Protein AF-A0A6L9H883-F1 (afdb_monomer_lite)

Foldseek 3Di:
DLCLLVVVVVCLVVLVVLLVDVVNVVVVLVVLLVVLVVLVVCCVVVVDALVVSVVSLVSSLVSCCVSCVVRVCSNVSNCVSSVPDDVVVSVVRVVVVVVVVVVVVVVVVVLVVVLLVQLLVVVVVVDDLVVSCVVSVHDSVVSVVSNVVD

Sequence (150 aa):
MFLIPFYIFLHEKRLKEYDENQEKLDVLQEEYREIMKRLDTLQREGKISSYTRVTILEMSGKVLEHLAKDYQNVREGVKAVMGGRILEYEAKTILKEGLEKGLEKGLEKGRLEQARETAVALGKMGMNEDMIAQAVNVSVSLIKQWLARV

Radius of gyration: 26.05 Å; chains: 1; bounding box: 50×28×70 Å

Secondary structure (DSSP, 8-state):
-TTHHHHGGGGGGGHHHHHH-HHHHHHHHHHHHHHHHHHHHHHHTTSS-HHHHHHHHHHHHHHHHHHTTT-HHHHHHHHHHHT-S-HHHHHHHHHHHHHHHHHHHHHHHHHHHHHHHHHHHHHHTT--HHHHHHHHTS-HHHHHHHHTT-

Structure (mmCIF, N/CA/C/O backbone):
data_AF-A0A6L9H883-F1
#
_entry.id   AF-A0A6L9H883-F1
#
loop_
_atom_site.group_PDB
_atom_site.id
_atom_site.type_symbol
_atom_site.label_atom_id
_atom_site.label_alt_id
_atom_site.label_comp_id
_atom_site.label_asym_id
_atom_site.label_entity_id
_atom_site.label_seq_id
_atom_site.pdbx_PDB_ins_code
_atom_site.Cartn_x
_atom_site.Cartn_y
_atom_site.Cartn_z
_atom_site.occupancy
_atom_site.B_iso_or_equiv
_atom_site.auth_seq_id
_atom_site.auth_comp_id
_atom_site.auth_asym_id
_atom_site.auth_atom_id
_atom_site.pdbx_PDB_model_num
ATOM 1 N N . MET A 1 1 ? -10.321 5.537 0.491 1.00 52.97 1 MET A N 1
ATOM 2 C CA . MET A 1 1 ? -9.667 4.535 1.369 1.00 52.97 1 MET A CA 1
ATOM 3 C C . MET A 1 1 ? -8.741 5.160 2.414 1.00 52.97 1 MET A C 1
ATOM 5 O O . MET A 1 1 ? -8.688 4.626 3.508 1.00 52.97 1 MET A O 1
ATOM 9 N N . PHE A 1 2 ? -8.094 6.304 2.149 1.00 54.66 2 PHE A N 1
ATOM 10 C CA . PHE A 1 2 ? -7.203 6.992 3.106 1.00 54.66 2 PHE A CA 1
ATOM 11 C C . PHE A 1 2 ? -7.871 7.598 4.355 1.00 54.66 2 PHE A C 1
ATOM 13 O O . PHE A 1 2 ? -7.170 8.090 5.227 1.00 54.66 2 PHE A O 1
ATOM 20 N N . LEU A 1 3 ? -9.203 7.567 4.461 1.00 65.50 3 LEU A N 1
ATOM 21 C CA . LEU A 1 3 ? -9.934 8.202 5.563 1.00 65.50 3 LEU A CA 1
ATOM 22 C C . LEU A 1 3 ? -10.179 7.283 6.764 1.00 65.50 3 LEU A C 1
ATOM 24 O O . LEU A 1 3 ? -10.626 7.777 7.786 1.00 65.50 3 LEU A O 1
ATOM 28 N N . ILE A 1 4 ? -9.887 5.980 6.681 1.00 70.62 4 ILE A N 1
ATOM 29 C CA . ILE A 1 4 ? -10.145 5.043 7.791 1.00 70.62 4 ILE A CA 1
ATOM 30 C C . ILE A 1 4 ? -9.405 5.452 9.078 1.00 70.62 4 ILE A C 1
ATOM 32 O O . ILE A 1 4 ? -10.073 5.557 10.105 1.00 70.62 4 ILE A O 1
ATOM 36 N N . PRO A 1 5 ? -8.100 5.800 9.045 1.00 70.31 5 PRO A N 1
ATOM 37 C CA . PRO A 1 5 ? -7.423 6.313 10.237 1.00 70.31 5 PRO A CA 1
ATOM 38 C C . PRO A 1 5 ? -8.056 7.603 10.774 1.00 70.31 5 PRO A C 1
ATOM 40 O O . PRO A 1 5 ? -8.016 7.861 11.970 1.00 70.31 5 PRO A O 1
ATOM 43 N N . PHE A 1 6 ? -8.670 8.405 9.897 1.00 72.75 6 PHE A N 1
ATOM 44 C CA . PHE A 1 6 ? -9.316 9.664 10.265 1.00 72.75 6 PHE A CA 1
ATOM 45 C C . PHE A 1 6 ? -10.764 9.493 10.743 1.00 72.75 6 PHE A C 1
ATOM 47 O O . PHE A 1 6 ? -11.300 10.370 11.413 1.00 72.75 6 PHE A O 1
ATOM 54 N N . TYR A 1 7 ? -11.403 8.367 10.432 1.00 74.75 7 TYR A N 1
ATOM 55 C CA . TYR A 1 7 ? -12.771 8.076 10.855 1.00 74.75 7 TYR A CA 1
ATOM 56 C C . TYR A 1 7 ? -12.875 8.003 12.385 1.00 74.75 7 TYR A C 1
ATOM 58 O O . TYR A 1 7 ? -13.876 8.400 12.968 1.00 74.75 7 TYR A O 1
ATOM 66 N N . ILE A 1 8 ? -11.781 7.614 13.043 1.00 74.56 8 ILE A N 1
ATOM 67 C CA . ILE A 1 8 ? -11.641 7.552 14.502 1.00 74.56 8 ILE A CA 1
ATOM 68 C C . ILE A 1 8 ? -11.888 8.917 15.163 1.00 74.56 8 ILE A C 1
ATOM 70 O O . ILE A 1 8 ? -12.457 8.974 16.252 1.00 74.56 8 ILE A O 1
ATOM 74 N N . PHE A 1 9 ? -11.558 10.027 14.493 1.00 78.25 9 PHE A N 1
ATOM 75 C CA . PHE A 1 9 ? -11.822 11.371 15.021 1.00 78.25 9 PHE A CA 1
ATOM 76 C C . PHE A 1 9 ? -13.319 11.666 15.188 1.00 78.25 9 PHE A C 1
ATOM 78 O O . PHE A 1 9 ? -13.688 12.469 16.040 1.00 78.25 9 PHE A O 1
ATOM 85 N N . LEU A 1 10 ? -14.210 10.989 14.450 1.00 80.56 10 LEU A N 1
ATOM 86 C CA . LEU A 1 10 ? -15.660 11.131 14.647 1.00 80.56 10 LEU A CA 1
ATOM 87 C C . LEU A 1 10 ? -16.100 10.673 16.045 1.00 80.56 10 LEU A C 1
ATOM 89 O O . LEU A 1 10 ? -17.108 11.146 16.572 1.00 80.56 10 LEU A O 1
ATOM 93 N N . HIS A 1 11 ? -15.327 9.776 16.655 1.00 84.69 11 HIS A N 1
ATOM 94 C CA . HIS A 1 11 ? -15.602 9.199 17.964 1.00 84.69 11 HIS A CA 1
ATOM 95 C C . HIS 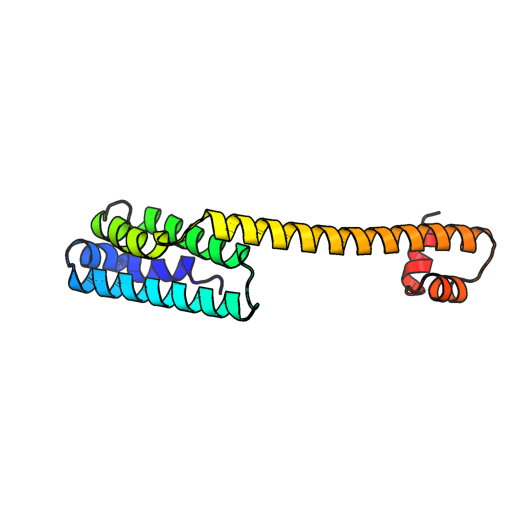A 1 11 ? -14.932 9.973 19.101 1.00 84.69 11 HIS A C 1
ATOM 97 O O . HIS A 1 11 ? -15.281 9.729 20.253 1.00 84.69 11 HIS A O 1
ATOM 103 N N . GLU A 1 12 ? -14.046 10.935 18.806 1.00 85.19 12 GLU A N 1
ATOM 104 C CA . GLU A 1 12 ? -13.235 11.669 19.792 1.00 85.19 12 GLU A CA 1
ATOM 105 C C . GLU A 1 12 ? -14.082 12.257 20.930 1.00 85.19 12 GLU A C 1
ATOM 107 O O . GLU A 1 12 ? -13.799 12.046 22.108 1.00 85.19 12 GLU A O 1
ATOM 112 N N . LYS A 1 13 ? -15.191 12.922 20.589 1.00 88.81 13 LYS A N 1
ATOM 113 C CA . LYS A 1 13 ? -16.089 13.548 21.576 1.00 88.81 13 LYS A CA 1
ATOM 114 C C . LYS A 1 13 ? -16.833 12.544 22.461 1.00 88.81 13 LYS A C 1
ATOM 116 O O . LYS A 1 13 ? -17.336 12.927 23.511 1.00 88.81 13 LYS A O 1
ATOM 121 N N . ARG A 1 14 ? -16.932 11.286 22.027 1.00 90.06 14 ARG A N 1
ATOM 122 C CA . ARG A 1 14 ? -17.688 10.213 22.687 1.00 90.06 14 ARG A CA 1
ATOM 123 C C . ARG A 1 14 ? -16.784 9.197 23.388 1.00 90.06 14 ARG A C 1
ATOM 125 O O . ARG A 1 14 ? -17.307 8.270 23.995 1.00 90.06 14 ARG A O 1
ATOM 132 N N . LEU A 1 15 ? -15.457 9.372 23.354 1.00 90.88 15 LEU A N 1
ATOM 133 C CA . LEU A 1 15 ? -14.498 8.434 23.955 1.00 90.88 15 LEU A CA 1
ATOM 134 C C . LEU A 1 15 ? -14.781 8.164 25.430 1.00 90.88 15 LEU A C 1
ATOM 136 O O . LEU A 1 15 ? -14.789 7.008 25.833 1.00 90.88 15 LEU A O 1
ATOM 140 N N . LYS A 1 16 ? -15.121 9.205 26.197 1.00 93.06 16 LYS A N 1
ATOM 141 C CA . LYS A 1 16 ? -15.520 9.056 27.599 1.00 93.06 16 LYS A CA 1
ATOM 142 C C . LYS A 1 16 ? -16.730 8.134 27.772 1.00 93.06 16 LYS A C 1
ATOM 144 O O . LYS A 1 16 ? -16.735 7.281 28.648 1.00 93.06 16 LYS A O 1
ATOM 149 N N . GLU A 1 17 ? -17.741 8.274 26.914 1.00 94.00 17 GLU A N 1
ATOM 150 C CA . GLU A 1 17 ? -18.938 7.432 26.981 1.00 94.00 17 GLU A CA 1
ATOM 151 C C . GLU A 1 17 ? -18.639 5.970 26.651 1.00 94.00 17 GLU A C 1
ATOM 153 O O . GLU A 1 17 ? -19.271 5.089 27.221 1.00 94.00 17 GLU A O 1
ATOM 158 N N . TYR A 1 18 ? -17.720 5.716 25.716 1.00 92.56 18 TYR A N 1
ATOM 159 C CA . TYR A 1 18 ? -17.274 4.360 25.401 1.00 92.56 18 TYR A CA 1
ATOM 160 C C . TYR A 1 18 ? -16.447 3.770 26.546 1.00 92.56 18 TYR A C 1
ATOM 162 O O . TYR A 1 18 ? -16.576 2.590 26.841 1.00 92.56 18 TYR A O 1
ATOM 170 N N . ASP A 1 19 ? -15.622 4.578 27.211 1.00 93.44 19 ASP A N 1
ATOM 171 C CA . ASP A 1 19 ? -14.758 4.107 28.295 1.00 93.44 19 ASP A CA 1
ATOM 172 C C . ASP A 1 19 ? -15.546 3.711 29.552 1.00 93.44 19 ASP A C 1
ATOM 174 O O . ASP A 1 19 ? -15.190 2.756 30.238 1.00 93.44 19 ASP A O 1
ATOM 178 N N . GLU A 1 20 ? -16.645 4.415 29.830 1.00 94.50 20 GLU A N 1
ATOM 179 C CA . GLU A 1 20 ? -17.482 4.209 31.019 1.00 94.50 20 GLU A CA 1
ATOM 180 C C . GLU A 1 20 ? -18.647 3.222 30.789 1.00 94.50 20 GLU A C 1
ATOM 182 O O . GLU A 1 20 ? -19.301 2.815 31.751 1.00 94.50 20 GLU A O 1
ATOM 187 N N . ASN A 1 21 ? -18.942 2.833 29.540 1.00 95.94 21 ASN A N 1
ATOM 188 C CA . ASN A 1 21 ? -20.092 1.985 29.204 1.00 95.94 21 ASN A CA 1
ATOM 189 C C . ASN A 1 21 ? -19.727 0.865 28.217 1.00 95.94 21 ASN A C 1
ATOM 191 O O . ASN A 1 21 ? -19.481 1.112 27.035 1.00 95.94 21 ASN A O 1
ATOM 195 N N . GLN A 1 22 ? -19.800 -0.380 28.697 1.00 93.31 22 GLN A N 1
ATOM 196 C CA . GLN A 1 22 ? -19.440 -1.568 27.922 1.00 93.31 22 GLN A CA 1
ATOM 197 C C . GLN A 1 22 ? -20.300 -1.765 26.665 1.00 93.31 22 GLN A C 1
ATOM 199 O O . GLN A 1 22 ? -19.754 -2.048 25.607 1.00 93.31 22 GLN A O 1
ATOM 204 N N . GLU A 1 23 ? -21.620 -1.566 26.729 1.00 94.31 23 GLU A N 1
ATOM 205 C CA . GLU A 1 23 ? -22.489 -1.740 25.552 1.00 94.31 23 GLU A CA 1
ATOM 206 C C . GLU A 1 23 ? -22.122 -0.752 24.438 1.00 94.31 23 GLU A C 1
ATOM 208 O O . GLU A 1 23 ? -22.110 -1.094 23.256 1.00 94.31 23 GLU A O 1
ATOM 213 N N . LYS A 1 24 ? -21.777 0.489 24.804 1.00 93.38 24 LYS A N 1
ATOM 214 C CA . LYS A 1 24 ? -21.311 1.485 23.834 1.00 93.38 24 LYS A CA 1
ATOM 215 C C . LYS A 1 24 ? -19.920 1.141 23.298 1.00 93.38 24 LYS A C 1
ATOM 217 O O . LYS A 1 24 ? -19.664 1.375 22.115 1.00 93.38 24 LYS A O 1
ATOM 222 N N . LEU A 1 25 ? -19.031 0.611 24.138 1.00 92.25 25 LEU A N 1
ATOM 223 C CA . LEU A 1 25 ? -17.719 0.125 23.711 1.00 92.25 25 LEU A CA 1
ATOM 224 C C . LEU A 1 25 ? -17.845 -1.019 22.697 1.00 92.25 25 LEU A C 1
ATOM 226 O O . LEU A 1 25 ? -17.132 -1.015 21.695 1.00 92.25 25 LEU A O 1
ATOM 230 N N . ASP A 1 26 ? -18.787 -1.938 22.905 1.00 91.81 26 ASP A N 1
ATOM 231 C CA . ASP A 1 26 ? -19.039 -3.063 22.002 1.00 91.81 26 ASP A CA 1
ATOM 232 C C . ASP A 1 26 ? -19.471 -2.583 20.605 1.00 91.81 26 ASP A C 1
ATOM 234 O O . ASP A 1 26 ? -19.017 -3.123 19.593 1.00 91.81 26 ASP A O 1
ATOM 238 N N . VAL A 1 27 ? -20.283 -1.518 20.529 1.00 90.81 27 VAL A N 1
ATOM 239 C CA . VAL A 1 27 ? -20.656 -0.879 19.252 1.00 90.81 27 VAL A CA 1
ATOM 240 C C . VAL A 1 27 ? -19.420 -0.346 18.530 1.00 90.81 27 VAL A C 1
ATOM 242 O O . VAL A 1 27 ? -19.225 -0.639 17.351 1.00 90.81 27 VAL A O 1
ATOM 245 N N . LEU A 1 28 ? -18.551 0.386 19.238 1.00 88.94 28 LEU A N 1
ATOM 246 C CA . LEU A 1 28 ? -17.298 0.882 18.665 1.00 88.94 28 LEU A CA 1
ATOM 247 C C . LEU A 1 28 ? -16.428 -0.283 18.167 1.00 88.94 28 LEU A C 1
ATOM 249 O O . LEU A 1 28 ? -15.902 -0.242 17.057 1.00 88.94 28 LEU A O 1
ATOM 253 N N . GLN A 1 29 ? -16.295 -1.346 18.960 1.00 89.25 29 GLN A N 1
ATOM 254 C CA . GLN A 1 29 ? -15.539 -2.540 18.589 1.00 89.25 29 GLN A CA 1
ATOM 255 C C . GLN A 1 29 ? -16.091 -3.230 17.334 1.00 89.25 29 GLN A C 1
ATOM 257 O O . GLN A 1 29 ? -15.297 -3.703 16.514 1.00 89.25 29 GLN A O 1
ATOM 262 N N . GLU A 1 30 ? -17.412 -3.289 17.152 1.00 89.81 30 GLU A N 1
ATOM 263 C CA . GLU A 1 30 ? -17.998 -3.880 15.946 1.00 89.81 30 GLU A CA 1
ATOM 264 C C . GLU A 1 30 ? -17.749 -3.021 14.704 1.00 89.81 30 GLU A C 1
ATOM 266 O O . GLU A 1 30 ? -17.385 -3.566 13.662 1.00 89.81 30 GLU A O 1
ATOM 271 N N . GLU A 1 31 ? -17.799 -1.691 14.813 1.00 87.69 31 GLU A N 1
ATOM 272 C CA . GLU A 1 31 ? -17.410 -0.808 13.704 1.00 87.69 31 GLU A CA 1
ATOM 273 C C . GLU A 1 31 ? -15.961 -1.077 13.250 1.00 87.69 31 GLU A C 1
ATOM 275 O O . GLU A 1 31 ? -15.684 -1.214 12.053 1.00 87.69 31 GLU A O 1
ATOM 280 N N . TYR A 1 32 ? -15.022 -1.257 14.190 1.00 86.75 32 TYR A N 1
ATOM 281 C CA . TYR A 1 32 ? -13.648 -1.654 13.851 1.00 86.75 32 TYR A CA 1
ATOM 282 C C . TYR A 1 32 ? -13.571 -3.047 13.210 1.00 86.75 32 TYR A C 1
ATOM 284 O O . TYR A 1 32 ? -12.766 -3.255 12.291 1.00 86.75 32 TYR A O 1
ATOM 292 N N . ARG A 1 33 ? -14.406 -4.007 13.636 1.00 88.00 33 ARG A N 1
ATOM 293 C CA . ARG A 1 33 ? -14.499 -5.321 12.975 1.00 88.00 33 ARG A CA 1
ATOM 294 C C . 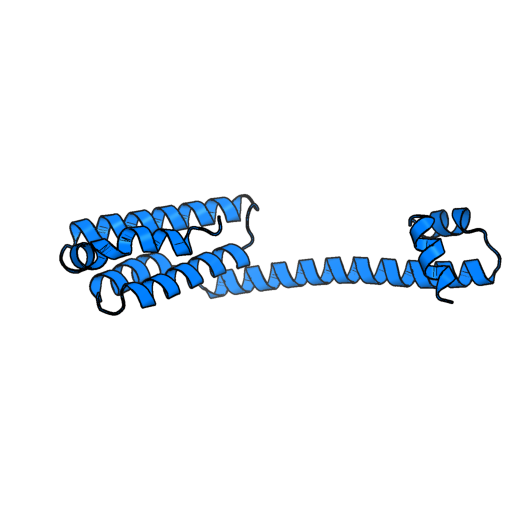ARG A 1 33 ? -14.979 -5.194 11.537 1.00 88.00 33 ARG A C 1
ATOM 296 O O . ARG A 1 33 ? -14.414 -5.850 10.659 1.00 88.00 33 ARG A O 1
ATOM 303 N N . GLU A 1 34 ? -15.977 -4.362 11.269 1.00 88.81 34 GLU A N 1
ATOM 304 C CA . GLU A 1 34 ? -16.475 -4.125 9.913 1.00 88.81 34 GLU A CA 1
ATOM 305 C C . GLU A 1 34 ? -15.418 -3.480 9.017 1.00 88.81 34 GLU A C 1
ATOM 307 O O . GLU A 1 34 ? -15.200 -3.930 7.887 1.00 88.81 34 GLU A O 1
ATOM 312 N N . ILE A 1 35 ? -14.698 -2.482 9.537 1.00 87.25 35 ILE A N 1
ATOM 313 C CA . ILE A 1 35 ? -13.577 -1.846 8.839 1.00 87.25 35 ILE A CA 1
ATOM 314 C C . ILE A 1 35 ? -12.531 -2.894 8.441 1.00 87.25 35 ILE A C 1
ATOM 316 O O . ILE A 1 35 ? -12.120 -2.943 7.277 1.00 87.25 35 ILE A 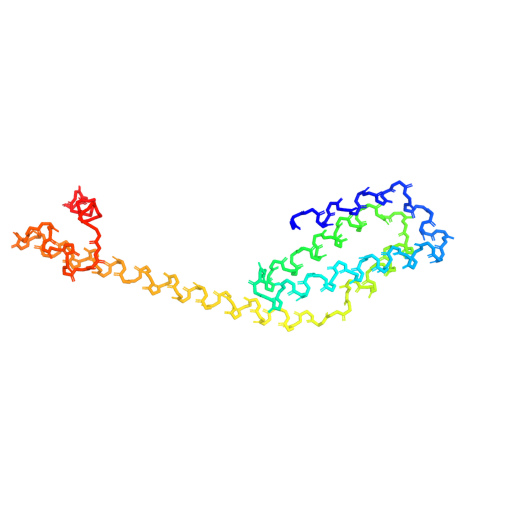O 1
ATOM 320 N N . MET A 1 36 ? -12.134 -3.772 9.367 1.00 87.25 36 MET A N 1
ATOM 321 C CA . MET A 1 36 ? -11.192 -4.855 9.070 1.00 87.25 36 MET A CA 1
ATOM 322 C C . MET A 1 36 ? -11.726 -5.818 8.006 1.00 87.25 36 MET A C 1
ATOM 324 O O . MET A 1 36 ? -11.024 -6.083 7.031 1.00 87.25 36 MET A O 1
ATOM 328 N N . LYS A 1 37 ? -12.969 -6.301 8.144 1.00 89.38 37 LYS A N 1
ATOM 329 C CA . LYS A 1 37 ? -13.607 -7.206 7.165 1.00 89.38 37 LYS A CA 1
ATOM 330 C C . LYS A 1 37 ? -13.629 -6.588 5.763 1.00 89.38 37 LYS A C 1
ATOM 332 O O . LYS A 1 37 ? -13.413 -7.275 4.756 1.00 89.38 37 LYS A O 1
ATOM 337 N N . ARG A 1 38 ? -13.868 -5.277 5.677 1.00 90.88 38 ARG A N 1
ATOM 338 C CA . ARG A 1 38 ? -13.860 -4.541 4.410 1.00 90.88 38 ARG A CA 1
ATOM 339 C C . ARG A 1 38 ? -12.456 -4.454 3.822 1.00 90.88 38 ARG A C 1
ATOM 341 O O . ARG A 1 38 ? -12.293 -4.716 2.633 1.00 90.88 38 ARG A O 1
ATOM 348 N N . LEU A 1 39 ? -11.449 -4.140 4.635 1.00 90.19 39 LEU A N 1
ATOM 349 C CA . LEU A 1 39 ? -10.051 -4.130 4.200 1.00 90.19 39 LEU A CA 1
ATOM 350 C C . LEU A 1 39 ? -9.590 -5.510 3.706 1.00 90.19 39 LEU A C 1
ATOM 352 O O . LEU A 1 39 ? -8.898 -5.595 2.695 1.00 90.19 39 LEU A O 1
ATOM 356 N N . ASP A 1 40 ? -10.032 -6.592 4.344 1.00 89.81 40 ASP A N 1
ATOM 357 C CA . ASP A 1 40 ? -9.719 -7.954 3.892 1.00 89.81 40 ASP A CA 1
ATOM 358 C C . ASP A 1 40 ? -10.340 -8.287 2.552 1.00 89.81 40 ASP A C 1
ATOM 360 O O . ASP A 1 40 ? -9.730 -8.948 1.719 1.00 89.81 40 ASP A O 1
ATOM 364 N N . THR A 1 41 ? -11.585 -7.868 2.356 1.00 93.12 41 THR A N 1
ATOM 365 C CA . THR A 1 41 ? -12.285 -8.062 1.090 1.00 93.12 41 THR A CA 1
ATOM 366 C C . THR A 1 41 ? -11.566 -7.307 -0.021 1.00 93.12 41 THR A C 1
ATOM 368 O O . THR A 1 41 ? -11.259 -7.899 -1.049 1.00 93.12 41 THR A O 1
ATOM 371 N N . LEU A 1 42 ? -11.168 -6.057 0.227 1.00 93.75 42 LEU A N 1
ATOM 372 C CA . LEU A 1 42 ? -10.386 -5.271 -0.727 1.00 93.75 42 LEU A CA 1
ATOM 373 C C . LEU A 1 42 ? -9.027 -5.908 -1.049 1.00 93.75 42 LEU A C 1
ATOM 375 O O . LEU A 1 42 ? -8.615 -5.886 -2.207 1.00 93.75 42 LEU A O 1
ATOM 379 N N . GLN A 1 43 ? -8.339 -6.480 -0.057 1.00 91.94 43 GLN A N 1
ATOM 380 C CA . GLN A 1 43 ? -7.081 -7.187 -0.297 1.00 91.94 43 GLN A CA 1
ATOM 381 C C . GLN A 1 43 ? -7.302 -8.474 -1.099 1.00 91.94 43 GLN A C 1
ATOM 383 O O . GLN A 1 43 ? -6.581 -8.722 -2.060 1.00 91.94 43 GLN A O 1
ATOM 388 N N . ARG A 1 44 ? -8.305 -9.287 -0.741 1.00 91.94 44 ARG A N 1
ATOM 389 C CA . ARG A 1 44 ? -8.634 -10.530 -1.463 1.00 91.94 44 ARG A CA 1
ATOM 390 C C . ARG A 1 44 ? -9.034 -10.274 -2.913 1.00 91.94 44 ARG A C 1
ATOM 392 O O . ARG A 1 44 ? -8.698 -11.067 -3.781 1.00 91.94 44 ARG A O 1
ATOM 399 N N . GLU A 1 45 ? -9.712 -9.161 -3.175 1.00 95.62 45 GLU A N 1
ATOM 400 C CA . GLU A 1 45 ? -10.068 -8.704 -4.523 1.00 95.62 45 GLU A CA 1
ATOM 401 C C . GLU A 1 45 ? -8.883 -8.082 -5.289 1.00 95.62 45 GLU A C 1
ATOM 403 O O . GLU A 1 45 ? -9.061 -7.627 -6.417 1.00 95.62 45 GLU A O 1
ATOM 408 N N . GLY A 1 46 ? -7.689 -8.000 -4.689 1.00 92.75 46 GLY A N 1
ATOM 409 C CA . GLY A 1 46 ? -6.503 -7.393 -5.301 1.00 92.75 46 GLY A CA 1
ATOM 410 C C . GLY A 1 46 ? -6.572 -5.869 -5.447 1.00 92.75 46 GLY A C 1
ATOM 411 O O . GLY A 1 46 ? -5.710 -5.273 -6.089 1.00 92.75 46 GLY A O 1
ATOM 412 N N . LYS A 1 47 ? -7.577 -5.210 -4.852 1.00 95.31 47 LYS A N 1
ATOM 413 C CA . LYS A 1 47 ? -7.759 -3.748 -4.923 1.00 95.31 47 LYS A CA 1
ATOM 414 C C . LYS A 1 47 ? -6.753 -2.987 -4.061 1.00 95.31 47 LYS A C 1
ATOM 416 O O . LYS A 1 47 ? -6.480 -1.821 -4.336 1.00 95.31 47 LYS A O 1
ATOM 421 N N . ILE A 1 48 ? -6.232 -3.622 -3.011 1.00 93.88 48 ILE A N 1
ATOM 422 C CA . ILE A 1 48 ? -5.144 -3.103 -2.174 1.00 93.88 48 ILE A CA 1
ATOM 423 C C . ILE A 1 48 ? -4.118 -4.205 -1.909 1.00 93.88 48 ILE A C 1
ATOM 425 O O . ILE A 1 48 ? -4.463 -5.384 -1.880 1.00 93.88 48 ILE A O 1
ATOM 429 N N . SER A 1 49 ? -2.863 -3.819 -1.687 1.00 93.56 49 SER A N 1
ATOM 430 C CA . SER A 1 49 ? -1.805 -4.756 -1.307 1.00 93.56 49 SER A CA 1
ATOM 431 C C . SER A 1 49 ? -1.890 -5.151 0.167 1.00 93.56 49 SER A C 1
ATOM 433 O O . SER A 1 49 ? -2.498 -4.440 0.980 1.00 93.56 49 SER A O 1
ATOM 435 N N . SER A 1 50 ? -1.200 -6.238 0.535 1.00 92.12 50 SER A N 1
ATOM 436 C CA . SER A 1 50 ? -1.027 -6.596 1.948 1.00 92.12 50 SER A CA 1
ATOM 437 C C . SER A 1 50 ? -0.353 -5.464 2.727 1.00 92.12 50 SER A C 1
ATOM 439 O O . SER A 1 50 ? -0.740 -5.170 3.856 1.00 92.12 50 SER A O 1
ATOM 441 N N . TYR A 1 51 ? 0.599 -4.766 2.098 1.00 92.00 51 TYR A N 1
ATOM 442 C CA . TYR A 1 51 ? 1.268 -3.608 2.693 1.00 92.00 51 TYR A CA 1
ATOM 443 C C . TYR A 1 51 ? 0.278 -2.487 3.018 1.00 92.00 51 TYR A C 1
ATOM 445 O O . TYR A 1 51 ? 0.197 -2.053 4.163 1.00 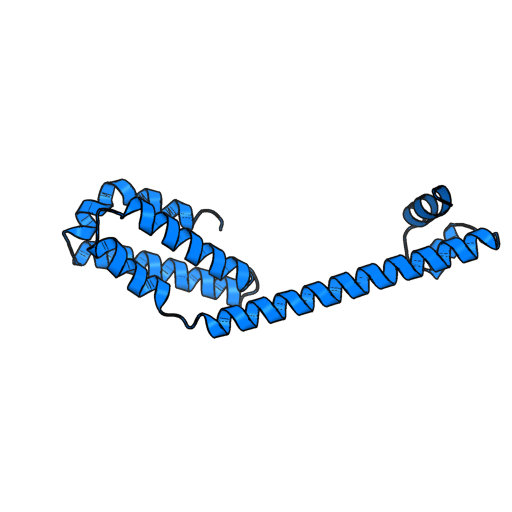92.00 51 TYR A O 1
ATOM 453 N N . THR A 1 52 ? -0.537 -2.065 2.045 1.00 92.12 52 THR A N 1
ATOM 454 C CA . THR A 1 52 ? -1.517 -0.988 2.241 1.00 92.12 52 THR A CA 1
ATOM 455 C C . THR A 1 52 ? -2.508 -1.321 3.348 1.00 92.12 52 THR A C 1
ATOM 457 O O . THR A 1 52 ? -2.817 -0.455 4.167 1.00 92.12 52 THR A O 1
ATOM 460 N N . ARG A 1 53 ? -2.991 -2.568 3.409 1.00 90.31 53 ARG A N 1
ATOM 461 C CA . ARG A 1 53 ? -3.887 -3.000 4.483 1.00 90.31 53 ARG A CA 1
ATOM 462 C C . ARG A 1 53 ? -3.225 -2.855 5.855 1.00 90.31 53 ARG A C 1
ATOM 464 O O . ARG A 1 53 ? -3.812 -2.228 6.736 1.00 90.31 53 ARG A O 1
ATOM 471 N N . VAL A 1 54 ? -2.032 -3.429 6.028 1.00 89.00 54 VAL A N 1
ATOM 472 C CA . VAL A 1 54 ? -1.294 -3.386 7.303 1.00 89.00 54 VAL A CA 1
ATOM 473 C C . VAL A 1 54 ? -1.032 -1.943 7.721 1.00 89.00 54 VAL A C 1
ATOM 475 O O . VAL A 1 54 ? -1.318 -1.580 8.857 1.00 89.00 54 VAL A O 1
ATOM 478 N N . THR A 1 55 ? -0.595 -1.090 6.791 1.00 89.56 55 THR A N 1
ATOM 479 C CA . THR A 1 55 ? -0.356 0.331 7.067 1.00 89.56 55 THR A CA 1
ATOM 480 C C . THR A 1 55 ? -1.617 1.050 7.545 1.00 89.56 55 THR A C 1
ATOM 482 O O . THR A 1 55 ? -1.552 1.805 8.511 1.00 89.56 55 THR A O 1
ATOM 485 N N . ILE A 1 56 ? -2.778 0.813 6.921 1.00 89.56 56 ILE A N 1
ATOM 486 C CA . ILE A 1 56 ? -4.036 1.442 7.353 1.00 89.56 56 ILE A CA 1
ATOM 487 C C . ILE A 1 56 ? -4.392 1.023 8.782 1.00 89.56 56 ILE A C 1
ATOM 489 O O . ILE A 1 56 ? -4.772 1.881 9.580 1.00 89.56 56 ILE A O 1
ATOM 493 N N . LEU A 1 57 ? -4.265 -0.264 9.116 1.00 86.88 57 LEU A N 1
ATOM 494 C CA . LEU A 1 57 ? -4.558 -0.761 10.463 1.00 86.88 57 LEU A CA 1
ATOM 495 C C . LEU A 1 57 ? -3.586 -0.197 11.499 1.00 86.88 57 LEU A C 1
ATOM 497 O O . LEU A 1 57 ? -4.023 0.274 12.545 1.00 86.88 57 LEU A O 1
ATOM 501 N N . GLU A 1 58 ? -2.291 -0.173 11.194 1.00 86.88 58 GLU A N 1
ATOM 502 C CA . GLU A 1 58 ? -1.273 0.359 12.099 1.00 86.88 58 GLU A CA 1
ATOM 503 C C . GLU A 1 58 ? -1.464 1.862 12.351 1.00 86.88 58 GLU A C 1
ATOM 505 O O . GLU A 1 58 ? -1.438 2.312 13.495 1.00 86.88 58 GLU A O 1
ATOM 510 N N . MET A 1 59 ? -1.718 2.646 11.297 1.00 87.44 59 MET A N 1
ATOM 511 C CA . MET A 1 59 ? -2.009 4.076 11.431 1.00 87.44 59 MET A CA 1
ATOM 512 C C . MET A 1 59 ? -3.280 4.321 12.243 1.00 87.44 59 MET A C 1
ATOM 514 O O . MET A 1 59 ? -3.290 5.190 13.109 1.00 87.44 59 MET A O 1
ATOM 518 N N . SER A 1 60 ? -4.333 3.544 11.986 1.00 86.12 60 SER A N 1
ATOM 519 C CA . SER A 1 60 ? -5.596 3.628 12.727 1.00 86.12 60 SER A CA 1
ATOM 520 C C . SER A 1 60 ? -5.379 3.332 14.216 1.00 86.12 60 SER A C 1
ATOM 522 O O . SER A 1 60 ? -5.838 4.091 15.065 1.00 86.12 60 SER A O 1
ATOM 524 N N . GLY A 1 61 ? -4.594 2.300 14.540 1.00 84.50 61 GLY A N 1
ATOM 525 C CA . GLY A 1 61 ? -4.215 1.985 15.918 1.00 84.50 61 GLY A CA 1
ATOM 526 C C . GLY A 1 61 ? -3.449 3.125 16.595 1.00 84.50 61 GLY A C 1
ATOM 527 O O . GLY A 1 61 ? -3.817 3.537 17.689 1.00 84.50 61 GLY A O 1
ATOM 528 N N . LYS A 1 62 ? -2.443 3.702 15.924 1.00 87.12 62 LYS A N 1
ATOM 529 C CA . LYS A 1 62 ? -1.656 4.829 16.463 1.00 87.12 62 LYS A CA 1
ATOM 530 C C . LYS A 1 62 ? -2.499 6.080 16.709 1.00 87.12 62 LYS A C 1
ATOM 532 O O . LYS A 1 62 ? -2.336 6.743 17.730 1.00 87.12 62 LYS A O 1
ATOM 537 N N . VAL A 1 63 ? -3.401 6.412 15.783 1.00 87.69 63 VAL A N 1
ATOM 538 C CA . VAL A 1 63 ? -4.327 7.542 15.955 1.00 87.69 63 VAL A CA 1
ATOM 539 C C . VAL A 1 63 ? -5.217 7.308 17.173 1.00 87.69 63 VAL A C 1
ATOM 541 O O . VAL A 1 63 ? -5.357 8.205 18.003 1.00 87.69 63 VAL A O 1
ATOM 544 N N . LEU A 1 64 ? -5.759 6.097 17.325 1.00 85.88 64 LEU A N 1
ATOM 545 C CA . LEU A 1 64 ? -6.562 5.760 18.493 1.00 85.88 64 LEU A CA 1
ATOM 546 C C . LEU A 1 64 ? -5.759 5.831 19.792 1.00 85.88 64 LEU A C 1
ATOM 548 O O . LEU A 1 64 ? -6.260 6.382 20.762 1.00 85.88 64 LEU A O 1
ATOM 552 N N . GLU A 1 65 ? -4.533 5.307 19.832 1.00 86.31 65 GLU A N 1
ATOM 553 C CA . GLU A 1 65 ? -3.681 5.370 21.026 1.00 86.31 65 GLU A CA 1
ATOM 554 C C . GLU A 1 65 ? -3.464 6.813 21.499 1.00 86.31 65 GLU A C 1
ATOM 556 O O . GLU A 1 65 ? -3.490 7.075 22.701 1.00 86.31 65 GLU A O 1
ATOM 561 N N . HIS A 1 66 ? -3.312 7.754 20.563 1.00 88.81 66 HIS A N 1
ATOM 562 C CA . HIS A 1 66 ? -3.199 9.175 20.879 1.00 88.81 66 HIS A CA 1
ATOM 563 C C . HIS A 1 66 ? -4.514 9.797 21.359 1.00 88.81 66 HIS A C 1
ATOM 565 O O . HIS A 1 66 ? -4.509 10.526 22.353 1.00 88.81 66 HIS A O 1
ATOM 571 N N . LEU A 1 67 ? -5.627 9.529 20.672 1.00 88.25 67 LEU A N 1
ATOM 572 C CA . LEU A 1 67 ? -6.939 10.091 21.016 1.00 88.25 67 LEU A CA 1
ATOM 573 C C . LEU A 1 67 ? -7.478 9.529 22.335 1.00 88.25 67 LEU A C 1
ATOM 575 O O . LEU A 1 67 ? -8.032 10.257 23.153 1.00 88.25 67 LEU A O 1
ATOM 579 N N . ALA A 1 68 ? -7.281 8.232 22.555 1.00 89.69 68 ALA A N 1
ATOM 580 C CA . ALA A 1 68 ? -7.781 7.496 23.702 1.00 89.69 68 ALA A CA 1
ATOM 581 C C . ALA A 1 68 ? -6.761 7.390 24.849 1.00 89.69 68 ALA A C 1
ATOM 583 O O . ALA A 1 68 ? -6.874 6.500 25.687 1.00 89.69 68 ALA A O 1
ATOM 584 N N . LYS A 1 69 ? -5.751 8.272 24.903 1.00 90.81 69 LYS A N 1
ATOM 585 C CA . LYS A 1 69 ? -4.649 8.188 25.883 1.00 90.81 69 LYS A CA 1
ATOM 586 C C . LYS A 1 69 ? -5.135 8.076 27.338 1.00 90.81 69 LYS A C 1
ATOM 588 O O . LYS A 1 69 ? -4.548 7.310 28.099 1.00 90.81 69 LYS A O 1
ATOM 593 N N . ASP A 1 70 ? -6.224 8.779 27.663 1.00 93.00 70 ASP A N 1
ATOM 594 C CA . ASP A 1 70 ? -6.840 8.856 28.995 1.00 93.00 70 ASP A CA 1
ATOM 595 C C . ASP A 1 70 ? -8.021 7.872 29.165 1.00 93.00 70 ASP A C 1
ATOM 597 O O . ASP A 1 70 ? -8.676 7.878 30.202 1.00 93.00 70 ASP A O 1
ATOM 601 N N . TYR A 1 71 ? -8.299 7.032 28.159 1.00 93.75 71 TYR A N 1
ATOM 602 C CA . TYR A 1 71 ? -9.452 6.124 28.089 1.00 93.75 71 TYR A CA 1
ATOM 603 C C . TYR A 1 71 ? -8.969 4.676 27.889 1.00 93.75 71 TYR A C 1
ATOM 605 O O . TYR A 1 71 ? -8.783 4.196 26.762 1.00 93.75 71 TYR A O 1
ATOM 613 N N . GLN A 1 72 ? -8.672 3.994 28.999 1.00 92.44 72 GLN A N 1
ATOM 614 C CA . GLN A 1 72 ? -8.011 2.685 28.985 1.00 92.44 72 GLN A CA 1
ATOM 615 C C . GLN A 1 72 ? -8.893 1.577 28.396 1.00 92.44 72 GLN A C 1
ATOM 617 O O . GLN A 1 72 ? -8.399 0.791 27.583 1.00 92.44 72 GLN A O 1
ATOM 622 N N . ASN A 1 73 ? -10.183 1.535 28.739 1.00 91.62 73 ASN A N 1
ATOM 623 C CA . ASN A 1 73 ? -11.105 0.507 28.252 1.00 91.62 73 ASN A CA 1
ATOM 624 C C . ASN A 1 73 ? -11.284 0.625 26.736 1.00 91.62 73 ASN A C 1
ATOM 626 O O . ASN A 1 73 ? -11.274 -0.381 26.025 1.00 91.62 73 ASN A O 1
ATOM 630 N N . VAL A 1 74 ? -11.346 1.855 26.214 1.00 90.44 74 VAL A N 1
ATOM 631 C CA . VAL A 1 74 ? -11.388 2.095 24.764 1.00 90.44 74 VAL A CA 1
ATOM 632 C C . VAL A 1 74 ? -10.128 1.574 24.073 1.00 90.44 74 VAL A C 1
ATOM 634 O O . VAL A 1 74 ? -10.218 0.871 23.061 1.00 90.44 74 VAL A O 1
ATOM 637 N N . ARG A 1 75 ? -8.945 1.889 24.617 1.00 90.56 75 ARG A N 1
ATOM 638 C CA . ARG A 1 75 ? -7.665 1.431 24.056 1.00 90.56 75 ARG A CA 1
ATOM 639 C C . ARG A 1 75 ? -7.566 -0.088 24.030 1.00 90.56 75 ARG A C 1
ATOM 641 O O . ARG A 1 75 ? -7.200 -0.655 23.002 1.00 90.56 75 ARG A O 1
ATOM 648 N N . GLU A 1 76 ? -7.871 -0.742 25.144 1.00 89.81 76 GLU A N 1
ATOM 649 C CA . GLU A 1 76 ? -7.784 -2.197 25.260 1.00 89.81 76 GLU A CA 1
ATOM 650 C C . GLU A 1 76 ? -8.828 -2.893 24.385 1.00 89.81 76 GLU A C 1
ATOM 652 O O . GLU A 1 76 ? -8.488 -3.812 23.634 1.00 89.81 76 GLU A O 1
ATOM 657 N N . GLY A 1 77 ? -10.068 -2.397 24.397 1.00 86.81 77 GLY A N 1
ATOM 658 C CA . GLY A 1 77 ? -11.168 -2.949 23.618 1.00 86.81 77 GLY A CA 1
ATOM 659 C C . GLY A 1 77 ? -10.879 -2.945 22.119 1.00 86.81 77 GLY A C 1
ATOM 660 O O . GLY A 1 77 ? -10.985 -3.981 21.456 1.00 86.81 77 GLY A O 1
ATOM 661 N N . VAL A 1 78 ? -10.460 -1.812 21.560 1.00 83.19 78 VAL A N 1
ATOM 662 C CA . VAL A 1 78 ? -10.177 -1.744 20.120 1.00 83.19 78 VAL A CA 1
ATOM 663 C C . VAL A 1 78 ? -8.880 -2.472 19.763 1.00 83.19 78 VAL A C 1
ATOM 665 O O . VAL A 1 78 ? -8.819 -3.131 18.722 1.00 83.19 78 VAL A O 1
ATOM 668 N N . LYS A 1 79 ? -7.854 -2.445 20.625 1.00 84.44 79 LYS A N 1
ATOM 669 C CA . LYS A 1 79 ? -6.617 -3.208 20.397 1.00 84.44 79 LYS A CA 1
ATOM 670 C C . LYS A 1 79 ? -6.881 -4.713 20.330 1.00 84.44 79 LYS A C 1
ATOM 672 O O . LYS A 1 79 ? -6.296 -5.380 19.479 1.00 84.44 79 LYS A O 1
ATOM 677 N N . ALA A 1 80 ? -7.780 -5.239 21.161 1.00 85.75 80 ALA A N 1
ATOM 678 C CA . ALA A 1 80 ? -8.188 -6.644 21.108 1.00 85.75 80 ALA A CA 1
ATOM 679 C C . ALA A 1 80 ? -8.849 -7.010 19.767 1.00 85.75 80 ALA A C 1
ATOM 681 O O . ALA A 1 80 ? -8.642 -8.104 19.246 1.00 85.75 80 ALA A O 1
ATOM 682 N N . VAL A 1 81 ? -9.602 -6.078 19.178 1.00 84.69 81 VAL A N 1
ATOM 683 C CA . VAL A 1 81 ? -10.220 -6.249 17.859 1.00 84.69 81 VAL A CA 1
ATOM 684 C C . VAL A 1 81 ? -9.169 -6.186 16.748 1.00 84.69 81 VAL A C 1
ATOM 686 O O . VAL A 1 81 ? -9.084 -7.093 15.924 1.00 84.69 81 VAL A O 1
ATOM 689 N N . MET A 1 82 ? -8.340 -5.143 16.735 1.00 78.44 82 MET A N 1
ATOM 690 C CA . MET A 1 82 ? -7.399 -4.877 15.642 1.00 78.44 82 MET A CA 1
ATOM 691 C C . MET A 1 82 ? -6.147 -5.766 15.662 1.00 78.44 82 MET A C 1
ATOM 693 O O . MET A 1 82 ? -5.578 -6.043 14.608 1.00 78.44 82 MET A O 1
ATOM 697 N N . GLY A 1 83 ? -5.712 -6.222 16.839 1.00 70.19 83 GLY A N 1
ATOM 698 C CA . GLY A 1 83 ? -4.471 -6.979 17.037 1.00 70.19 83 GLY A CA 1
ATOM 699 C C . GLY A 1 83 ? -4.587 -8.495 16.855 1.00 70.19 83 GLY A C 1
ATOM 700 O O . GLY A 1 83 ? -3.595 -9.199 17.009 1.00 70.19 83 GLY A O 1
ATOM 701 N N . GLY A 1 84 ? -5.771 -9.024 16.533 1.00 67.06 84 GLY A N 1
ATOM 702 C CA . GLY A 1 84 ? -6.043 -10.468 16.524 1.00 67.06 84 GLY A CA 1
ATOM 703 C C . GLY A 1 84 ? -5.407 -11.288 15.389 1.00 67.06 84 GLY A C 1
ATOM 704 O O . GLY A 1 84 ? -5.739 -12.464 15.255 1.00 67.06 84 GLY A O 1
ATOM 705 N N . ARG A 1 85 ? -4.538 -10.713 14.540 1.00 67.50 85 ARG A N 1
ATOM 706 C CA . ARG A 1 85 ? -3.933 -11.417 13.391 1.00 67.50 85 ARG A CA 1
ATOM 707 C C . ARG A 1 85 ? -2.438 -11.663 13.506 1.00 67.50 85 ARG A C 1
ATOM 709 O O . ARG A 1 85 ? -1.692 -10.884 14.085 1.00 67.50 85 ARG A O 1
ATOM 716 N N . ILE A 1 86 ? -2.008 -12.757 12.873 1.00 69.94 86 ILE A N 1
ATOM 717 C CA . ILE A 1 86 ? -0.611 -13.191 12.815 1.00 69.94 86 ILE A CA 1
ATOM 718 C C . ILE A 1 86 ? 0.175 -12.266 11.874 1.00 69.94 86 ILE A C 1
ATOM 720 O O . ILE A 1 86 ? 0.126 -12.417 10.652 1.00 69.94 86 ILE A O 1
ATOM 724 N N . LEU A 1 87 ? 0.943 -11.345 12.461 1.00 71.56 87 LEU A N 1
ATOM 725 C CA . LEU A 1 87 ? 1.800 -10.390 11.743 1.00 71.56 87 LEU A CA 1
ATOM 726 C C . LEU A 1 87 ? 2.850 -11.071 10.849 1.00 71.56 87 LEU A C 1
ATOM 728 O O . LEU A 1 87 ? 3.202 -10.549 9.793 1.00 71.56 87 LEU A O 1
ATOM 732 N N . GLU A 1 88 ? 3.335 -12.256 11.231 1.00 74.44 88 GLU A N 1
ATOM 733 C CA . GLU A 1 88 ? 4.363 -12.982 10.473 1.00 74.44 88 GLU A CA 1
ATOM 734 C C . GLU A 1 88 ? 3.903 -13.334 9.047 1.00 74.44 88 GLU A C 1
ATOM 736 O O . GLU A 1 88 ? 4.674 -13.239 8.090 1.00 74.44 88 GLU A O 1
ATOM 741 N N . TYR A 1 89 ? 2.632 -13.711 8.882 1.00 81.25 89 TYR A N 1
ATOM 742 C CA . TYR A 1 89 ? 2.085 -14.070 7.574 1.00 81.25 89 TYR A CA 1
ATOM 743 C C . TYR A 1 89 ? 1.960 -12.849 6.654 1.00 81.25 89 TYR A C 1
ATOM 745 O O . TYR A 1 89 ? 2.302 -12.899 5.468 1.00 81.25 89 TYR A O 1
ATOM 753 N N . GLU A 1 90 ? 1.512 -11.728 7.215 1.00 84.50 90 GLU A N 1
ATOM 754 C CA . GLU A 1 90 ? 1.382 -10.465 6.493 1.00 84.50 90 GLU A CA 1
ATOM 755 C C . GLU A 1 90 ? 2.761 -9.947 6.063 1.00 84.50 90 GLU A C 1
ATOM 757 O O . GLU A 1 90 ? 2.936 -9.566 4.906 1.00 84.50 90 GLU A O 1
ATOM 762 N N . ALA A 1 91 ? 3.770 -10.037 6.937 1.00 88.62 91 ALA A N 1
ATOM 763 C CA . ALA A 1 91 ? 5.148 -9.669 6.619 1.00 88.62 91 ALA A CA 1
ATOM 764 C C . ALA A 1 91 ? 5.737 -10.512 5.474 1.00 88.62 91 ALA A C 1
ATOM 766 O O . ALA A 1 91 ? 6.331 -9.960 4.546 1.00 88.62 91 ALA A O 1
ATOM 767 N N . LYS A 1 92 ? 5.528 -11.838 5.483 1.00 91.31 92 LYS A N 1
ATOM 768 C CA . LYS A 1 92 ? 5.952 -12.728 4.383 1.00 91.31 92 LYS A CA 1
ATOM 769 C C . LYS A 1 92 ? 5.289 -12.354 3.059 1.00 91.31 92 LYS A C 1
ATOM 771 O O . LYS A 1 92 ? 5.955 -12.326 2.025 1.00 91.31 92 LYS A O 1
ATOM 776 N N . THR A 1 93 ? 3.995 -12.042 3.096 1.00 90.62 93 THR A N 1
ATOM 777 C CA . THR A 1 93 ? 3.237 -11.630 1.907 1.00 90.62 93 THR A CA 1
ATOM 778 C C . THR A 1 93 ? 3.779 -10.317 1.344 1.00 90.62 93 THR A C 1
ATOM 780 O O . THR A 1 93 ? 4.067 -10.234 0.153 1.00 90.62 93 THR A O 1
ATOM 783 N N . ILE A 1 94 ? 4.009 -9.322 2.205 1.00 94.12 94 ILE A N 1
ATOM 784 C CA . ILE A 1 94 ? 4.582 -8.025 1.821 1.00 94.12 94 ILE A CA 1
ATOM 785 C C . ILE A 1 94 ? 5.977 -8.194 1.210 1.00 94.12 94 ILE A C 1
ATOM 787 O O . ILE A 1 94 ? 6.269 -7.594 0.177 1.00 94.12 94 ILE A O 1
ATOM 791 N N . LEU A 1 95 ? 6.830 -9.026 1.817 1.00 95.62 95 LEU A N 1
ATOM 792 C CA . LEU A 1 95 ? 8.164 -9.309 1.289 1.00 95.62 95 LEU A CA 1
ATOM 793 C C . LEU A 1 95 ? 8.084 -9.918 -0.113 1.00 95.62 95 LEU A C 1
ATOM 795 O O . LEU A 1 95 ? 8.783 -9.466 -1.018 1.00 95.62 95 LEU A O 1
ATOM 799 N N . LYS A 1 96 ? 7.209 -10.910 -0.305 1.00 95.38 96 LYS A N 1
ATOM 800 C CA . LYS A 1 96 ? 7.009 -11.557 -1.603 1.00 95.38 96 LYS A CA 1
ATOM 801 C C . LYS A 1 96 ? 6.539 -10.560 -2.668 1.00 95.38 96 LYS A C 1
ATOM 803 O O . LYS A 1 96 ? 7.171 -10.469 -3.716 1.00 95.38 96 LYS A O 1
ATOM 808 N N . GLU A 1 97 ? 5.502 -9.771 -2.379 1.00 94.56 97 GLU A N 1
ATOM 809 C CA . GLU A 1 97 ? 5.011 -8.716 -3.282 1.00 94.56 97 GLU A CA 1
ATOM 810 C C . GLU A 1 97 ? 6.121 -7.708 -3.635 1.00 94.56 97 GLU A C 1
ATOM 812 O O . GLU A 1 97 ? 6.210 -7.229 -4.767 1.00 94.56 97 GLU A O 1
ATOM 817 N N . GLY A 1 98 ? 6.971 -7.367 -2.660 1.00 96.50 98 GLY A N 1
ATOM 818 C CA . GLY A 1 98 ? 8.106 -6.468 -2.850 1.00 96.50 98 GLY A CA 1
ATOM 819 C C . GLY A 1 98 ? 9.177 -7.048 -3.774 1.00 96.50 98 GLY A C 1
ATOM 820 O O . GLY A 1 98 ? 9.648 -6.346 -4.670 1.00 96.50 98 GLY A O 1
ATOM 821 N N . LEU A 1 99 ? 9.532 -8.323 -3.594 1.00 97.56 99 LEU A N 1
ATOM 822 C CA . LEU A 1 99 ? 10.499 -9.023 -4.444 1.00 97.56 99 LEU A CA 1
ATOM 823 C C . LEU A 1 99 ? 10.001 -9.144 -5.887 1.00 97.56 99 LEU A C 1
ATOM 825 O O . LEU A 1 99 ? 10.760 -8.861 -6.810 1.00 97.56 99 LEU A O 1
ATOM 829 N N . GLU A 1 100 ? 8.730 -9.497 -6.085 1.00 96.69 100 GLU A N 1
ATOM 830 C CA . GLU A 1 100 ? 8.121 -9.608 -7.417 1.00 96.69 100 GLU A CA 1
ATOM 831 C C . GLU A 1 100 ? 8.139 -8.261 -8.155 1.00 96.69 100 GLU A C 1
ATOM 833 O O . GLU A 1 100 ? 8.646 -8.175 -9.274 1.00 96.69 100 GLU A O 1
ATOM 838 N N . 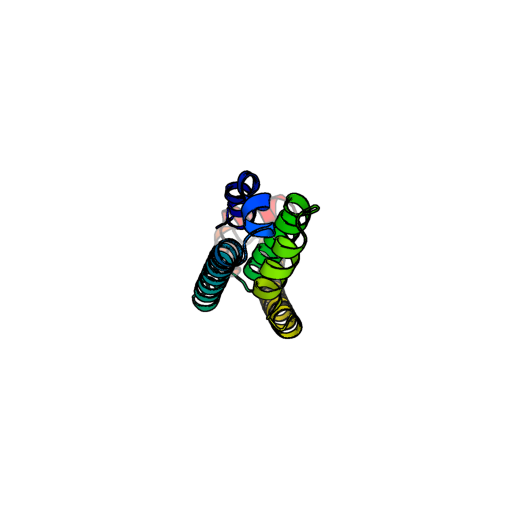LYS A 1 101 ? 7.701 -7.179 -7.496 1.00 95.06 101 LYS A N 1
ATOM 839 C CA . LYS A 1 101 ? 7.762 -5.817 -8.060 1.00 95.06 101 LYS A CA 1
ATOM 840 C C . LYS A 1 101 ? 9.192 -5.359 -8.333 1.00 95.06 101 LYS A C 1
ATOM 842 O O . LYS A 1 101 ? 9.438 -4.633 -9.295 1.00 95.06 101 LYS A O 1
ATOM 847 N N . GLY A 1 102 ? 10.130 -5.725 -7.461 1.00 97.56 102 GLY A N 1
ATOM 848 C CA . GLY A 1 102 ? 11.546 -5.412 -7.628 1.00 97.56 102 GLY A CA 1
ATOM 849 C C . GLY A 1 102 ? 12.134 -6.101 -8.856 1.00 97.56 102 GLY A C 1
ATOM 850 O O . GLY A 1 102 ? 12.798 -5.450 -9.661 1.00 97.56 102 GLY A O 1
ATOM 851 N N . LEU A 1 103 ? 11.838 -7.390 -9.029 1.00 98.00 103 LEU A N 1
ATOM 852 C CA . LEU A 1 103 ? 12.266 -8.174 -10.182 1.00 98.00 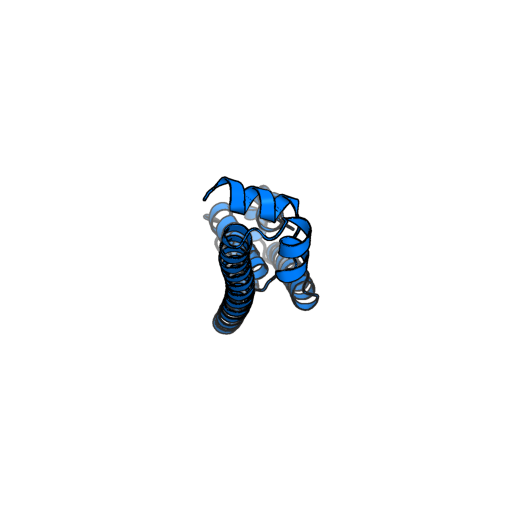103 LEU A CA 1
ATOM 853 C C . LEU A 1 103 ? 11.679 -7.621 -11.483 1.00 98.00 103 LEU A C 1
ATOM 855 O O . LEU A 1 103 ? 12.425 -7.401 -12.432 1.00 98.00 103 LEU A O 1
ATOM 859 N N . GLU A 1 104 ? 10.375 -7.343 -11.519 1.00 97.38 104 GLU A N 1
ATOM 860 C CA . GLU A 1 104 ? 9.700 -6.780 -12.693 1.00 97.38 104 GLU A CA 1
ATOM 861 C C . GLU A 1 104 ? 10.342 -5.456 -13.134 1.00 97.38 104 GLU A C 1
ATOM 863 O O . GLU A 1 104 ? 10.763 -5.318 -14.286 1.00 97.38 104 GLU A O 1
ATOM 868 N N . LYS A 1 105 ? 10.517 -4.515 -12.196 1.00 96.75 105 LYS A N 1
ATOM 869 C CA . LYS A 1 105 ? 11.186 -3.231 -12.460 1.00 96.75 105 LYS A CA 1
ATOM 870 C C . LYS A 1 105 ? 12.639 -3.410 -12.888 1.00 96.75 105 LYS A C 1
ATOM 872 O O . LYS A 1 105 ? 13.122 -2.670 -13.741 1.00 96.75 105 LYS A O 1
ATOM 877 N N . GLY A 1 106 ? 13.345 -4.371 -12.294 1.00 97.88 106 GLY A N 1
ATOM 878 C CA . GLY A 1 106 ? 14.722 -4.698 -12.654 1.00 97.88 106 GLY A CA 1
ATOM 879 C C . GLY A 1 106 ? 14.832 -5.209 -14.090 1.00 97.88 106 GLY A C 1
ATOM 880 O O . GLY A 1 106 ? 15.672 -4.731 -14.847 1.00 97.88 106 GLY A O 1
ATOM 881 N N . LEU A 1 107 ? 13.944 -6.121 -14.489 1.00 97.50 107 LEU A N 1
ATOM 882 C CA . LEU A 1 107 ? 13.879 -6.653 -15.851 1.00 97.50 107 LEU A CA 1
ATOM 883 C C . LEU A 1 107 ? 13.478 -5.580 -16.868 1.00 97.50 107 LEU A C 1
ATOM 885 O O . LEU A 1 107 ? 14.038 -5.526 -17.961 1.00 97.50 107 LEU A O 1
ATOM 889 N N . GLU A 1 108 ? 12.520 -4.714 -16.537 1.00 95.75 108 GLU A N 1
ATOM 890 C CA . GLU A 1 108 ? 12.151 -3.576 -17.383 1.00 95.75 108 GLU A CA 1
ATOM 891 C C . GLU A 1 108 ? 13.328 -2.613 -17.573 1.00 95.75 108 GLU A C 1
ATOM 893 O O . GLU A 1 108 ? 13.682 -2.290 -18.709 1.00 95.75 108 GLU A O 1
ATOM 898 N N . LYS A 1 109 ? 13.988 -2.220 -16.478 1.00 96.06 109 LYS A N 1
ATOM 899 C CA . LYS A 1 109 ? 15.157 -1.340 -16.523 1.00 96.06 109 LYS A CA 1
ATOM 900 C C . LYS A 1 109 ? 16.303 -1.961 -17.325 1.00 96.06 109 LYS A C 1
ATOM 902 O O . LYS A 1 109 ? 16.866 -1.280 -18.175 1.00 96.06 109 LYS A O 1
ATOM 907 N N . GLY A 1 110 ? 16.602 -3.243 -17.110 1.00 96.94 110 GLY A N 1
ATOM 908 C CA . GLY A 1 110 ? 17.648 -3.958 -17.844 1.00 96.94 110 GLY A CA 1
ATOM 909 C C . GLY A 1 110 ? 17.370 -4.032 -19.347 1.00 96.94 110 GLY A C 1
ATOM 910 O O . GLY A 1 110 ? 18.257 -3.750 -20.148 1.00 96.94 110 GLY A O 1
ATOM 911 N N . ARG A 1 111 ? 16.120 -4.314 -19.747 1.00 95.56 111 ARG A N 1
ATOM 912 C CA . ARG A 1 111 ? 15.713 -4.269 -21.164 1.00 95.56 111 ARG A CA 1
ATOM 913 C C . ARG A 1 111 ? 15.901 -2.878 -21.764 1.00 95.56 111 ARG A C 1
ATOM 915 O O . ARG A 1 111 ? 16.367 -2.766 -22.894 1.00 95.56 111 ARG A O 1
ATOM 922 N N . LEU A 1 112 ? 15.565 -1.825 -21.018 1.00 95.31 112 LEU A N 1
ATOM 923 C CA . LEU A 1 112 ? 15.702 -0.447 -21.485 1.00 95.31 112 LEU A CA 1
ATOM 924 C C . LEU A 1 112 ? 17.171 -0.014 -21.611 1.00 95.31 112 LEU A C 1
ATOM 926 O O . LEU A 1 112 ? 17.530 0.661 -22.574 1.00 95.31 112 LEU A O 1
ATOM 930 N N . GLU A 1 113 ? 18.025 -0.409 -20.666 1.00 95.62 113 GLU A N 1
ATOM 931 C CA . GLU A 1 113 ? 19.469 -0.155 -20.719 1.00 95.62 113 GLU A CA 1
ATOM 932 C C . GLU A 1 113 ? 20.112 -0.882 -21.907 1.00 95.62 113 GLU A C 1
ATOM 934 O O . GLU A 1 113 ? 20.794 -0.245 -22.709 1.00 95.62 113 GLU A O 1
ATOM 939 N N . GLN A 1 114 ? 19.797 -2.165 -22.108 1.00 96.38 114 GLN A N 1
ATOM 940 C CA . GLN A 1 114 ? 20.274 -2.933 -23.261 1.00 96.38 114 GLN A CA 1
ATOM 941 C C . GLN A 1 114 ? 19.792 -2.342 -24.596 1.00 96.38 114 GLN A C 1
ATOM 943 O O . GLN A 1 114 ? 20.569 -2.229 -25.550 1.00 96.38 114 GLN A O 1
ATOM 948 N N . ALA A 1 115 ? 18.520 -1.938 -24.672 1.00 96.25 115 ALA A N 1
ATOM 949 C CA . ALA A 1 115 ? 17.961 -1.259 -25.838 1.00 96.25 115 ALA A CA 1
ATOM 950 C C . ALA A 1 115 ? 18.716 0.043 -26.136 1.00 96.25 115 ALA A C 1
ATOM 952 O O . ALA A 1 115 ? 19.039 0.321 -27.290 1.00 96.25 115 ALA A O 1
ATOM 953 N N . ARG A 1 116 ? 19.058 0.815 -25.099 1.00 95.75 116 ARG A N 1
ATOM 954 C CA . ARG A 1 116 ? 19.829 2.052 -25.238 1.00 95.75 116 ARG A CA 1
ATOM 955 C C . ARG A 1 116 ? 21.247 1.800 -25.738 1.00 95.75 116 ARG A C 1
ATOM 957 O O . ARG A 1 116 ? 21.683 2.485 -26.658 1.00 95.75 116 ARG A O 1
ATOM 964 N N . GLU A 1 117 ? 21.965 0.844 -25.158 1.00 95.94 117 GLU A N 1
ATOM 965 C CA . GLU A 1 117 ? 23.327 0.500 -25.590 1.00 95.94 117 GLU A CA 1
ATOM 966 C C . GLU A 1 117 ? 23.351 0.043 -27.050 1.00 95.94 117 GLU A C 1
ATOM 968 O O . GLU A 1 117 ? 24.160 0.525 -27.847 1.00 95.94 117 GLU A O 1
ATOM 973 N N . THR A 1 118 ? 22.400 -0.817 -27.416 1.00 96.00 118 THR A N 1
ATOM 974 C CA . THR A 1 118 ? 22.233 -1.301 -28.790 1.00 96.00 118 THR A CA 1
ATOM 975 C C . THR A 1 118 ? 21.910 -0.146 -29.738 1.00 96.00 118 THR A C 1
ATOM 977 O O . THR A 1 118 ? 22.537 -0.019 -30.787 1.00 96.00 118 THR A O 1
ATOM 980 N N . ALA A 1 119 ? 20.993 0.749 -29.358 1.00 96.19 119 ALA A N 1
ATOM 981 C CA . ALA A 1 119 ? 20.639 1.916 -30.161 1.00 96.19 119 ALA A CA 1
ATOM 982 C C . ALA A 1 119 ? 21.834 2.846 -30.414 1.00 96.19 119 ALA A C 1
ATOM 984 O O . ALA A 1 119 ? 22.034 3.296 -31.541 1.00 96.19 119 ALA A O 1
ATOM 985 N N . VAL A 1 120 ? 22.659 3.098 -29.395 1.00 94.88 120 VAL A N 1
ATOM 986 C CA . VAL A 1 120 ? 23.878 3.909 -29.534 1.00 94.88 120 VAL A CA 1
ATOM 987 C C . VAL A 1 120 ? 24.890 3.233 -30.460 1.00 94.88 120 VAL A C 1
ATOM 989 O O . VAL A 1 120 ? 25.493 3.906 -31.296 1.00 94.88 120 VAL A O 1
ATOM 992 N N . ALA A 1 121 ? 25.075 1.916 -30.344 1.00 95.69 121 ALA A N 1
ATOM 993 C CA . ALA A 1 121 ? 25.970 1.170 -31.225 1.00 95.69 121 ALA A CA 1
ATOM 994 C C . ALA A 1 121 ? 25.513 1.235 -32.693 1.00 95.69 121 ALA A C 1
ATOM 996 O O . ALA A 1 121 ? 26.318 1.554 -33.566 1.00 95.69 121 ALA A O 1
ATOM 997 N N . LEU A 1 122 ? 24.222 1.016 -32.959 1.00 95.44 122 LEU A N 1
ATOM 998 C CA . LEU A 1 122 ? 23.651 1.100 -34.308 1.00 95.44 122 LEU A CA 1
ATOM 999 C C . LEU A 1 122 ? 23.697 2.529 -34.872 1.00 95.44 122 LEU A C 1
ATOM 1001 O O . LEU A 1 122 ? 24.030 2.717 -36.041 1.00 95.44 122 LEU A O 1
ATOM 1005 N N . GLY A 1 123 ? 23.442 3.544 -34.041 1.00 94.19 123 GLY A N 1
ATOM 1006 C CA . GLY A 1 123 ? 23.570 4.951 -34.432 1.00 94.19 123 GLY A CA 1
ATOM 1007 C C . GLY A 1 123 ? 25.000 5.310 -34.843 1.00 94.19 123 GLY A C 1
ATOM 1008 O O . GLY A 1 123 ? 25.206 5.942 -35.876 1.00 94.19 123 GLY A O 1
ATOM 1009 N N . LYS A 1 124 ? 26.009 4.818 -34.108 1.00 93.31 124 LYS A N 1
ATOM 1010 C CA . LYS A 1 124 ? 27.430 4.961 -34.484 1.00 93.31 124 LYS A CA 1
ATOM 1011 C C . LYS A 1 124 ? 27.781 4.255 -35.798 1.00 93.31 124 LYS A C 1
ATOM 1013 O O . LYS A 1 124 ? 28.718 4.673 -36.469 1.00 93.31 124 LYS A O 1
ATOM 1018 N N . MET A 1 125 ? 27.039 3.213 -36.172 1.00 93.88 125 MET A N 1
ATOM 1019 C CA . MET A 1 125 ? 27.163 2.535 -37.470 1.00 93.88 125 MET A CA 1
ATOM 1020 C C . MET A 1 125 ? 26.406 3.253 -38.603 1.00 93.88 125 MET A C 1
ATOM 1022 O O . MET A 1 125 ? 26.423 2.780 -39.736 1.00 93.88 125 MET A O 1
ATOM 1026 N N . GLY A 1 126 ? 25.754 4.387 -38.325 1.00 93.00 126 GLY A N 1
ATOM 1027 C CA . GLY A 1 126 ? 25.047 5.192 -39.322 1.00 93.00 126 GLY A CA 1
ATOM 1028 C C . GLY A 1 126 ? 23.643 4.694 -39.672 1.00 93.00 126 GLY A C 1
ATOM 1029 O O . GLY A 1 126 ? 23.074 5.146 -40.665 1.00 93.00 126 GLY A O 1
ATOM 1030 N N . MET A 1 127 ? 23.064 3.776 -38.888 1.00 94.44 127 MET A N 1
ATOM 1031 C CA . MET A 1 127 ? 21.658 3.394 -39.063 1.00 94.44 127 MET A CA 1
ATOM 1032 C C . MET A 1 127 ? 20.734 4.573 -38.738 1.00 94.44 127 MET A C 1
ATOM 1034 O O . MET A 1 127 ? 20.986 5.341 -37.810 1.00 94.44 127 MET A O 1
ATOM 1038 N N . ASN A 1 128 ? 19.638 4.700 -39.490 1.00 95.56 128 ASN A N 1
ATOM 1039 C CA . ASN A 1 128 ? 18.649 5.742 -39.231 1.00 95.56 128 ASN A CA 1
ATOM 1040 C C . ASN A 1 128 ? 17.814 5.435 -37.973 1.00 95.56 128 ASN A C 1
ATOM 1042 O O . ASN A 1 128 ? 17.663 4.287 -37.550 1.00 95.56 128 ASN A O 1
ATOM 1046 N N . GLU A 1 129 ? 17.257 6.488 -37.386 1.00 94.06 129 GLU A N 1
ATOM 1047 C CA . GLU A 1 129 ? 16.556 6.438 -36.101 1.00 94.06 129 GLU A CA 1
ATOM 1048 C C . GLU A 1 129 ? 15.290 5.570 -36.133 1.00 94.06 129 GLU A C 1
ATOM 1050 O O . GLU A 1 129 ? 14.996 4.898 -35.144 1.00 94.06 129 GLU A O 1
ATOM 1055 N N . ASP A 1 130 ? 14.570 5.538 -37.259 1.00 96.19 130 ASP A N 1
ATOM 1056 C CA . ASP A 1 130 ? 13.354 4.732 -37.432 1.00 96.19 130 ASP A CA 1
ATOM 1057 C C . ASP A 1 130 ? 13.666 3.228 -37.409 1.00 96.19 130 ASP A C 1
ATOM 1059 O O . ASP A 1 130 ? 13.006 2.454 -36.711 1.00 96.19 130 ASP A O 1
ATOM 1063 N N . MET A 1 131 ? 14.723 2.808 -38.110 1.00 94.38 131 MET A N 1
ATOM 1064 C CA . MET A 1 131 ? 15.178 1.417 -38.117 1.00 94.38 131 MET A CA 1
ATOM 1065 C C . MET A 1 131 ? 15.742 1.000 -36.756 1.00 94.38 131 MET A C 1
ATOM 1067 O O . MET A 1 131 ? 15.530 -0.134 -36.328 1.00 94.38 131 MET A O 1
ATOM 1071 N N . ILE A 1 132 ? 16.434 1.904 -36.053 1.00 96.19 132 ILE A N 1
ATOM 1072 C CA . ILE A 1 132 ? 16.927 1.641 -34.693 1.00 96.19 132 ILE A CA 1
ATOM 1073 C C . ILE A 1 132 ? 15.753 1.460 -33.728 1.00 96.19 132 ILE A C 1
ATOM 1075 O O . ILE A 1 132 ? 15.730 0.490 -32.973 1.00 96.19 132 ILE A O 1
ATOM 1079 N N . ALA A 1 133 ? 14.764 2.356 -33.773 1.00 96.38 133 ALA A N 1
ATOM 1080 C CA . ALA A 1 133 ? 13.564 2.287 -32.942 1.00 96.38 133 ALA A CA 1
ATOM 1081 C C . ALA A 1 133 ? 12.820 0.958 -33.130 1.00 96.38 133 ALA A C 1
ATOM 1083 O O . ALA A 1 133 ? 12.434 0.321 -32.148 1.00 96.38 133 ALA A O 1
ATOM 1084 N N . GLN A 1 134 ? 12.699 0.500 -34.380 1.00 95.69 134 GLN A N 1
ATOM 1085 C CA . GLN A 1 134 ? 12.125 -0.802 -34.704 1.00 95.69 134 GLN A CA 1
ATOM 1086 C C . GLN A 1 134 ? 12.972 -1.964 -34.159 1.00 95.69 134 GLN A C 1
ATOM 1088 O O . GLN A 1 134 ? 12.420 -2.889 -33.566 1.00 95.69 134 GLN A O 1
ATOM 1093 N N . ALA A 1 135 ? 14.298 -1.918 -34.321 1.00 94.19 135 ALA A N 1
ATOM 1094 C CA . ALA A 1 135 ? 15.202 -2.992 -33.906 1.00 94.19 135 ALA A CA 1
ATOM 1095 C C . ALA A 1 135 ? 15.221 -3.215 -32.385 1.00 94.19 135 ALA A C 1
ATOM 1097 O O . ALA A 1 135 ? 15.292 -4.355 -31.930 1.00 94.19 135 ALA A O 1
ATOM 1098 N N . VAL A 1 136 ? 15.141 -2.139 -31.599 1.00 95.31 136 VAL A N 1
ATOM 1099 C CA . VAL A 1 136 ? 15.150 -2.209 -30.126 1.00 95.31 136 VAL A CA 1
ATOM 1100 C C . VAL A 1 136 ? 13.756 -2.074 -29.498 1.00 95.31 136 VAL A C 1
ATOM 1102 O O . VAL A 1 136 ? 13.634 -2.051 -28.276 1.00 95.31 136 VAL A O 1
ATOM 1105 N N . ASN A 1 137 ? 12.709 -2.023 -30.329 1.00 95.31 137 ASN A N 1
ATOM 1106 C CA . ASN A 1 137 ? 11.299 -1.953 -29.943 1.00 95.31 137 ASN A CA 1
ATOM 1107 C C . ASN A 1 137 ? 10.969 -0.816 -28.956 1.00 95.31 137 ASN A C 1
ATOM 1109 O O . ASN A 1 137 ? 10.352 -1.026 -27.909 1.00 95.31 137 ASN A O 1
ATOM 1113 N N . VAL A 1 138 ? 11.386 0.404 -29.290 1.00 95.12 138 VAL A N 1
ATOM 1114 C CA . VAL A 1 138 ? 11.024 1.622 -28.547 1.00 95.12 138 VAL A CA 1
ATOM 1115 C C . VAL A 1 138 ? 10.579 2.724 -29.505 1.00 95.12 138 VAL A C 1
ATOM 1117 O O . VAL A 1 138 ? 10.634 2.577 -30.721 1.00 95.12 138 VAL A O 1
ATOM 1120 N N . SER A 1 139 ? 10.114 3.851 -28.971 1.00 96.50 139 SER A N 1
ATOM 1121 C CA . SER A 1 139 ? 9.700 4.985 -29.799 1.00 96.50 139 SER A CA 1
ATOM 1122 C C . SER A 1 139 ? 10.894 5.726 -30.412 1.00 96.50 139 SER A C 1
ATOM 1124 O O . SER A 1 139 ? 11.936 5.902 -29.780 1.00 96.50 139 SER A O 1
ATOM 1126 N N . VAL A 1 140 ? 10.708 6.253 -31.625 1.00 95.81 140 VAL A N 1
ATOM 1127 C CA . VAL A 1 140 ? 11.707 7.089 -32.321 1.00 95.81 140 VAL A CA 1
ATOM 1128 C C . VAL A 1 140 ? 12.078 8.327 -31.497 1.00 95.81 140 VAL A C 1
ATOM 1130 O O . VAL A 1 140 ? 13.234 8.741 -31.464 1.00 95.81 140 VAL A O 1
ATOM 1133 N N . SER A 1 141 ? 11.119 8.906 -30.765 1.00 96.31 141 SER A N 1
ATOM 1134 C CA . SER A 1 141 ? 11.376 10.032 -29.860 1.00 96.31 141 SER A CA 1
ATOM 1135 C C . SER A 1 141 ? 12.351 9.671 -28.738 1.00 96.31 141 SER A C 1
ATOM 1137 O O . SER A 1 141 ? 13.194 10.493 -28.379 1.00 96.31 141 SER A O 1
ATOM 1139 N N . LEU A 1 142 ? 12.278 8.448 -28.209 1.00 94.56 142 LEU A N 1
ATOM 1140 C CA . LEU A 1 142 ? 13.203 7.966 -27.191 1.00 94.56 142 LEU A CA 1
ATOM 1141 C C . LEU A 1 142 ? 14.601 7.706 -27.771 1.00 94.56 142 LEU A C 1
ATOM 1143 O O . LEU A 1 142 ? 15.589 8.083 -27.143 1.00 94.56 142 LEU A O 1
ATOM 1147 N N . ILE A 1 143 ? 14.692 7.164 -28.992 1.00 96.38 143 ILE A N 1
ATOM 1148 C CA . ILE A 1 143 ? 15.969 7.015 -29.715 1.00 96.38 143 ILE A CA 1
ATOM 1149 C C . ILE A 1 143 ? 16.655 8.369 -29.905 1.00 96.38 143 ILE A C 1
ATOM 1151 O O . ILE A 1 143 ? 17.819 8.515 -29.537 1.00 96.38 143 ILE A O 1
ATOM 1155 N N . LYS A 1 144 ? 15.924 9.384 -30.384 1.00 94.69 144 LYS A N 1
ATOM 1156 C CA . LYS A 1 144 ? 16.438 10.757 -30.530 1.00 94.69 144 LYS A CA 1
ATOM 1157 C C . LYS A 1 144 ? 17.013 11.295 -29.221 1.00 94.69 144 LYS A C 1
ATOM 1159 O O . LYS A 1 144 ? 18.099 11.867 -29.210 1.00 94.69 144 LYS A O 1
ATOM 1164 N N . GLN A 1 145 ? 16.318 11.082 -28.100 1.00 94.38 145 GLN A N 1
ATOM 1165 C CA . GLN A 1 145 ? 16.811 11.500 -26.783 1.00 94.38 145 GLN A CA 1
ATOM 1166 C C . GLN A 1 145 ? 18.088 10.767 -26.362 1.00 94.38 145 GLN A C 1
ATOM 1168 O O . GLN A 1 145 ? 18.947 11.363 -25.711 1.00 94.38 145 GLN A O 1
ATOM 1173 N N . TRP A 1 146 ? 18.209 9.479 -26.682 1.00 94.44 146 TRP A N 1
ATOM 1174 C CA . TRP A 1 146 ? 19.396 8.696 -26.350 1.00 94.44 146 TRP A CA 1
ATOM 1175 C C . TRP A 1 146 ? 20.605 9.093 -27.186 1.00 94.44 146 TRP A C 1
ATOM 1177 O O . TRP A 1 146 ? 21.685 9.236 -26.617 1.00 94.44 146 TRP A O 1
ATOM 1187 N N . LEU A 1 147 ? 20.419 9.302 -28.490 1.00 91.69 147 LEU A N 1
ATOM 1188 C CA . LEU A 1 147 ? 21.491 9.681 -29.409 1.00 91.69 147 LEU A CA 1
ATOM 1189 C C . LEU A 1 147 ? 21.932 11.138 -29.227 1.00 91.69 147 LEU A C 1
ATOM 1191 O O . LEU A 1 147 ? 23.110 11.423 -29.367 1.00 91.69 147 LEU A O 1
ATOM 1195 N N . ALA A 1 148 ? 21.042 12.045 -28.811 1.00 89.56 148 ALA A N 1
ATOM 1196 C CA . ALA A 1 148 ? 21.400 13.438 -28.517 1.00 89.56 148 ALA A CA 1
ATOM 1197 C C . ALA A 1 148 ? 22.341 13.616 -27.302 1.00 89.56 148 ALA A C 1
ATOM 1199 O O . ALA A 1 148 ? 22.794 14.727 -27.035 1.00 89.56 148 ALA A O 1
ATOM 1200 N N . ARG A 1 149 ? 22.583 12.555 -26.519 1.00 74.00 149 ARG A N 1
ATOM 1201 C CA . ARG A 1 149 ? 23.411 12.570 -25.297 1.00 74.00 149 ARG A CA 1
ATOM 1202 C C . ARG A 1 149 ? 24.772 11.882 -25.466 1.00 74.00 149 ARG A C 1
ATOM 1204 O O . ARG A 1 149 ? 25.451 11.677 -24.460 1.00 74.00 149 ARG A O 1
ATOM 1211 N N . VAL A 1 150 ? 25.127 11.472 -26.681 1.00 71.62 150 VAL A N 1
ATOM 1212 C CA . VAL A 1 150 ? 26.364 10.747 -27.021 1.00 71.62 150 VAL A CA 1
ATOM 1213 C C . VAL A 1 150 ? 27.121 11.533 -28.076 1.00 71.62 150 VAL A C 1
ATOM 1215 O O . VAL A 1 150 ? 28.366 11.537 -27.985 1.00 71.62 150 VAL A O 1
#

pLDDT: mean 89.45, std 8.41, range [52.97, 98.0]